Protein AF-A0AA40RPL0-F1 (afdb_monomer)

Radius of gyration: 31.91 Å; Cα contacts (8 Å, |Δi|>4): 63; chains: 1; bounding box: 75×52×70 Å

Nearest PDB structures (foldseek):
  5lcy-assembly1_C  TM=5.960E-01  e=1.798E+00  Salmonella enterica subsp. enterica serovar Typhimurium

Secondary structure (DSSP, 8-state):
-HHHHHHHHHHHHHHHHHHHHHHHHHSPPP----HHHHHHHHHHHHHHHHHHHHHHHHHTT--HHHHHHHHHHHHHHHHHHHHHHHHTTPPPP----PPPTT--HHHHHHHHHHHHHHHHHHHHTT-TT--HHHHHHHHHHHHHHHHHHHHHHH-

pLDDT: mean 86.12, std 12.44, range [47.09, 98.38]

Sequence (155 aa):
DQQAELARLRQQLHEAEQALAAAQSAAPAPAAKPADDEALKKAKIELAMKRAELKKAEKAGAQEAELSRLRDALQAAEQALHAAEDASHKPAPELVRTSKPGIDERQRELKTEVAFARADLRKLERDEQTEPTTLEAARLRLSEAERQLADYQQS

Mean predicted aligned error: 16.75 Å

Solvent-accessible surface area (backbone atoms only — not comparable to full-atom values): 8713 Å² total; per-residue (Å²): 112,70,71,60,52,53,52,51,52,51,52,52,51,53,52,51,51,50,52,48,52,50,51,61,70,69,45,77,76,74,72,81,67,60,69,38,61,54,49,33,51,49,26,53,50,50,34,53,48,33,52,49,51,40,54,49,37,60,75,68,65,56,54,69,72,56,52,51,54,34,51,53,52,31,54,52,27,52,53,48,31,52,56,26,46,67,66,43,73,61,76,77,81,81,84,71,88,73,80,63,87,95,58,55,71,68,60,48,52,33,55,48,47,31,52,49,32,49,49,52,36,59,52,44,74,69,39,92,82,53,54,69,67,60,53,50,51,32,52,50,51,28,54,52,32,48,47,56,40,50,56,61,74,73,106

Structure (mmCIF, N/CA/C/O backbone):
data_AF-A0AA40RPL0-F1
#
_entry.id   AF-A0AA40RPL0-F1
#
loop_
_atom_site.group_PDB
_atom_site.id
_atom_site.type_symbol
_atom_site.label_atom_id
_atom_site.label_alt_id
_atom_site.label_comp_id
_atom_site.label_asym_id
_atom_site.label_entity_id
_atom_site.label_seq_id
_atom_site.pdbx_PDB_ins_code
_atom_site.Cartn_x
_atom_site.Cartn_y
_atom_site.Cartn_z
_atom_site.occupancy
_atom_site.B_iso_or_equiv
_atom_site.auth_seq_id
_atom_site.auth_comp_id
_atom_site.auth_asym_id
_atom_site.auth_atom_id
_atom_site.pdbx_PDB_model_num
ATOM 1 N N . ASP A 1 1 ? 43.813 37.815 -33.412 1.00 62.28 1 ASP A N 1
ATOM 2 C CA . ASP A 1 1 ? 43.753 36.743 -32.390 1.00 62.28 1 ASP A CA 1
ATOM 3 C C . ASP A 1 1 ? 42.505 35.852 -32.382 1.00 62.28 1 ASP A C 1
ATOM 5 O O . ASP A 1 1 ? 42.629 34.708 -31.975 1.00 62.28 1 ASP A O 1
ATOM 9 N N . GLN A 1 2 ? 41.335 36.262 -32.897 1.00 68.81 2 GLN A N 1
ATOM 10 C CA . GLN A 1 2 ? 40.130 35.397 -32.895 1.00 68.81 2 GLN A CA 1
ATOM 11 C C . GLN A 1 2 ? 40.273 34.072 -33.675 1.00 68.81 2 GLN A C 1
ATOM 13 O O . GLN A 1 2 ? 39.744 33.045 -33.262 1.00 68.81 2 GLN A O 1
ATOM 18 N N . GLN A 1 3 ? 40.998 34.061 -34.801 1.00 75.94 3 GLN A N 1
ATOM 19 C CA . GLN A 1 3 ? 41.187 32.833 -35.589 1.00 75.94 3 GLN A CA 1
ATOM 20 C C . GLN A 1 3 ? 42.055 31.790 -34.868 1.00 75.94 3 GLN A C 1
ATOM 22 O O . GLN A 1 3 ? 41.797 30.594 -34.994 1.00 75.94 3 GLN A O 1
ATOM 27 N N . ALA A 1 4 ? 43.042 32.233 -34.083 1.00 82.50 4 ALA A N 1
ATOM 28 C CA . ALA A 1 4 ? 43.887 31.346 -33.287 1.00 82.50 4 ALA A CA 1
ATOM 29 C C . ALA A 1 4 ? 43.105 30.740 -32.110 1.00 82.50 4 ALA A C 1
ATOM 31 O O . ALA A 1 4 ? 43.246 29.556 -31.806 1.00 82.50 4 ALA A O 1
ATOM 32 N N . GLU A 1 5 ? 42.223 31.529 -31.497 1.00 78.31 5 GLU A N 1
ATOM 33 C CA . GLU A 1 5 ? 41.349 31.075 -30.415 1.00 78.31 5 GLU A CA 1
ATOM 34 C C . GLU A 1 5 ? 40.326 30.035 -30.903 1.00 78.31 5 GLU A C 1
ATOM 36 O O . GLU A 1 5 ? 40.164 28.984 -30.282 1.00 78.31 5 GLU A O 1
ATOM 41 N N . LEU A 1 6 ? 39.725 30.253 -32.080 1.00 84.62 6 LEU A N 1
ATOM 42 C CA . LEU A 1 6 ? 38.832 29.279 -32.721 1.00 84.62 6 LEU A CA 1
ATOM 43 C C . LEU A 1 6 ? 39.544 27.973 -33.093 1.00 84.62 6 LEU A C 1
ATOM 45 O O . LEU A 1 6 ? 38.966 26.896 -32.942 1.00 84.62 6 LEU A O 1
ATOM 49 N N . ALA A 1 7 ? 40.787 28.050 -33.574 1.00 86.62 7 ALA A N 1
ATOM 50 C CA . ALA A 1 7 ? 41.583 26.862 -33.878 1.00 86.62 7 ALA A CA 1
ATOM 51 C C . ALA A 1 7 ? 41.874 26.049 -32.607 1.00 86.62 7 ALA A C 1
ATOM 53 O O . ALA A 1 7 ? 41.693 24.831 -32.595 1.00 86.62 7 ALA A O 1
ATOM 54 N N . ARG A 1 8 ? 42.230 26.730 -31.511 1.00 89.31 8 ARG A N 1
ATOM 55 C CA . ARG A 1 8 ? 42.467 26.100 -30.207 1.00 89.31 8 ARG A CA 1
ATOM 56 C C . ARG A 1 8 ? 41.211 25.430 -29.649 1.00 89.31 8 ARG A C 1
ATOM 58 O O . ARG A 1 8 ? 41.295 24.314 -29.144 1.00 89.31 8 ARG A O 1
ATOM 65 N N . LEU A 1 9 ? 40.051 26.076 -29.761 1.00 84.75 9 LEU A N 1
ATOM 66 C CA . LEU A 1 9 ? 38.792 25.529 -29.250 1.00 84.75 9 LEU A CA 1
ATOM 67 C C . LEU A 1 9 ? 38.355 24.279 -30.030 1.00 84.75 9 LEU A C 1
ATOM 69 O O . LEU A 1 9 ? 37.899 23.307 -29.437 1.00 84.75 9 LEU A O 1
ATOM 73 N N . ARG A 1 10 ? 38.559 24.271 -31.355 1.00 86.81 10 ARG A N 1
ATOM 74 C CA . ARG A 1 10 ? 38.297 23.098 -32.206 1.00 86.81 10 ARG A CA 1
ATOM 75 C C . ARG A 1 10 ? 39.210 21.922 -31.872 1.00 86.81 10 ARG A C 1
ATOM 77 O O . ARG A 1 10 ? 38.730 20.795 -31.817 1.00 86.81 10 ARG A O 1
ATOM 84 N N . GLN A 1 11 ? 40.490 22.187 -31.615 1.00 89.75 11 GLN A N 1
ATOM 85 C CA . GLN A 1 11 ? 41.447 21.170 -31.174 1.00 89.75 11 GLN A CA 1
ATOM 86 C C . GLN A 1 11 ? 40.989 20.520 -29.858 1.00 89.75 11 GLN A C 1
ATOM 88 O O . GLN A 1 11 ? 40.923 19.299 -29.765 1.00 89.75 11 GLN A O 1
ATOM 93 N N . GLN A 1 12 ? 40.597 21.334 -28.872 1.00 83.06 12 GLN A N 1
ATOM 94 C CA . GLN A 1 12 ? 40.126 20.845 -27.570 1.00 83.06 12 GLN A CA 1
ATOM 95 C C . GLN A 1 12 ? 38.832 20.037 -27.674 1.00 83.06 12 GLN A C 1
ATOM 97 O O . GLN A 1 12 ? 38.681 19.028 -26.990 1.00 83.06 12 GLN A O 1
ATOM 102 N N . LEU A 1 13 ? 37.907 20.461 -28.538 1.00 85.50 13 LEU A N 1
ATOM 103 C CA . LEU A 1 13 ? 36.667 19.731 -28.793 1.00 85.50 13 LEU A CA 1
ATOM 104 C C . LEU A 1 13 ? 36.980 18.352 -29.393 1.00 85.50 13 LEU A C 1
ATOM 106 O O . LEU A 1 13 ? 36.485 17.340 -28.908 1.00 85.50 13 LEU A O 1
ATOM 110 N N . HIS A 1 14 ? 37.887 18.304 -30.369 1.00 83.25 14 HIS A N 1
ATOM 111 C CA . HIS A 1 14 ? 38.294 17.060 -31.013 1.00 83.25 14 HIS A CA 1
ATOM 112 C C . HIS A 1 14 ? 39.009 16.088 -30.057 1.00 83.25 14 HIS A C 1
ATOM 114 O O . HIS A 1 14 ? 38.773 14.881 -30.100 1.00 83.25 14 HIS A O 1
ATOM 120 N N . GLU A 1 15 ? 39.860 16.599 -29.167 1.00 84.31 15 GLU A N 1
ATOM 121 C CA . GLU A 1 15 ? 40.511 15.795 -28.124 1.00 84.31 15 GLU A CA 1
ATOM 122 C C . GLU A 1 15 ? 39.499 15.274 -27.094 1.00 84.31 15 GLU A C 1
ATOM 124 O O . GLU A 1 15 ? 39.566 14.109 -26.698 1.00 84.31 15 GLU A O 1
ATOM 129 N N . ALA A 1 16 ? 38.522 16.098 -26.703 1.00 74.31 16 ALA A N 1
ATOM 130 C CA . ALA A 1 16 ? 37.451 15.693 -25.798 1.00 74.31 16 ALA A CA 1
ATOM 131 C C . ALA A 1 16 ? 36.537 14.623 -26.421 1.00 74.31 16 ALA A C 1
ATOM 133 O O . ALA A 1 16 ? 36.170 13.665 -25.741 1.00 74.31 16 ALA A O 1
ATOM 134 N N . GLU A 1 17 ? 36.210 14.738 -27.710 1.00 78.38 17 GLU A N 1
ATOM 135 C CA . GLU A 1 17 ? 35.442 13.730 -28.453 1.00 78.38 17 GLU A CA 1
ATOM 136 C C . GLU A 1 17 ? 36.190 12.397 -28.546 1.00 78.38 17 GLU A C 1
ATOM 138 O O . GLU A 1 17 ? 35.600 11.341 -28.312 1.00 78.38 17 GLU A O 1
ATOM 143 N N . GLN A 1 18 ? 37.496 12.427 -28.820 1.00 78.94 18 GLN A N 1
ATOM 144 C CA . GLN A 1 18 ? 38.318 11.216 -28.849 1.00 78.94 18 GLN A CA 1
ATOM 145 C C . GLN A 1 18 ? 38.445 10.569 -27.469 1.00 78.94 18 GLN A C 1
ATOM 147 O O . GLN A 1 18 ? 38.319 9.349 -27.349 1.00 78.94 18 GLN A O 1
ATOM 152 N N . ALA A 1 19 ? 38.641 11.367 -26.417 1.00 77.19 19 ALA A N 1
ATOM 153 C CA . ALA A 1 19 ? 38.677 10.872 -25.045 1.00 77.19 19 ALA A CA 1
ATOM 154 C C . ALA A 1 19 ? 37.333 10.249 -24.634 1.00 77.19 19 ALA A C 1
ATOM 156 O O . ALA A 1 19 ? 37.312 9.198 -23.991 1.00 77.19 19 ALA A O 1
ATOM 157 N N . LEU A 1 20 ? 36.212 10.849 -25.051 1.00 70.19 20 LEU A N 1
ATOM 158 C CA . LEU A 1 20 ? 34.874 10.312 -24.817 1.00 70.19 20 LEU A CA 1
ATOM 159 C C . LEU A 1 20 ? 34.665 8.984 -25.557 1.00 70.19 20 LEU A C 1
ATOM 161 O O . LEU A 1 20 ? 34.190 8.026 -24.952 1.00 70.19 20 LEU A O 1
ATOM 165 N N . ALA A 1 21 ? 35.066 8.897 -26.827 1.00 72.38 21 ALA A N 1
ATOM 166 C CA . ALA A 1 21 ? 34.971 7.670 -27.617 1.00 72.38 21 ALA A CA 1
ATOM 167 C C . ALA A 1 21 ? 35.842 6.539 -27.040 1.00 72.38 21 ALA A C 1
ATOM 169 O O . ALA A 1 21 ? 35.404 5.388 -26.958 1.00 72.38 21 ALA A O 1
ATOM 170 N N . ALA A 1 22 ? 37.054 6.860 -26.579 1.00 75.12 22 ALA A N 1
ATOM 171 C CA . ALA A 1 22 ? 37.939 5.909 -25.913 1.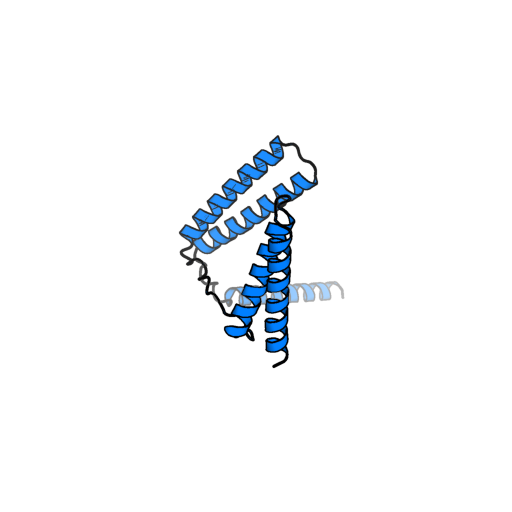00 75.12 22 ALA A CA 1
ATOM 172 C C . ALA A 1 22 ? 37.360 5.436 -24.569 1.00 75.12 22 ALA A C 1
ATOM 174 O O . ALA A 1 22 ? 37.358 4.238 -24.293 1.00 75.12 22 ALA A O 1
ATOM 175 N N . ALA A 1 23 ? 36.800 6.345 -23.763 1.00 69.56 23 ALA A N 1
ATOM 176 C CA . ALA A 1 23 ? 36.142 6.007 -22.501 1.00 69.56 23 ALA A CA 1
ATOM 177 C C . ALA A 1 23 ? 34.879 5.153 -22.708 1.00 69.56 23 ALA A C 1
ATOM 179 O O . ALA A 1 23 ? 34.637 4.222 -21.944 1.00 69.56 23 ALA A O 1
ATOM 180 N N . GLN A 1 24 ? 34.100 5.422 -23.759 1.00 66.81 24 GLN A N 1
ATOM 181 C CA . GLN A 1 24 ? 32.938 4.612 -24.140 1.00 66.81 24 GLN A CA 1
ATOM 182 C C . GLN A 1 24 ? 33.336 3.219 -24.642 1.00 66.81 24 GLN A C 1
ATOM 184 O O . GLN A 1 24 ? 32.630 2.254 -24.370 1.00 66.81 24 GLN A O 1
ATOM 189 N N . SER A 1 25 ? 34.477 3.103 -25.325 1.00 67.00 25 SER A N 1
ATOM 190 C CA . SER A 1 25 ? 35.008 1.820 -25.811 1.00 67.00 25 SER A CA 1
ATOM 191 C C . SER A 1 25 ? 35.673 0.994 -24.703 1.00 67.00 25 SER A C 1
ATOM 193 O O . SER A 1 25 ? 35.694 -0.231 -24.773 1.00 67.00 25 SER A O 1
ATOM 195 N N . ALA A 1 26 ? 36.215 1.661 -23.678 1.00 65.25 26 ALA A N 1
ATOM 196 C CA . ALA A 1 26 ? 36.808 1.044 -22.491 1.00 65.25 26 ALA A CA 1
ATOM 197 C C . ALA A 1 26 ? 35.782 0.760 -21.379 1.00 65.25 26 ALA A C 1
ATOM 199 O O . ALA A 1 26 ? 36.116 0.110 -20.385 1.00 65.25 26 ALA A O 1
ATOM 200 N N . ALA A 1 27 ? 34.541 1.233 -21.525 1.00 47.09 27 ALA A N 1
ATOM 201 C CA . ALA A 1 27 ? 33.462 0.861 -20.630 1.00 47.09 27 ALA A CA 1
ATOM 202 C C . ALA A 1 27 ? 33.183 -0.643 -20.804 1.00 47.09 27 ALA A C 1
ATOM 204 O O . ALA A 1 27 ? 32.972 -1.091 -21.934 1.00 47.09 27 ALA A O 1
ATOM 205 N N . PRO A 1 28 ? 33.180 -1.444 -19.721 1.00 51.31 28 PRO A N 1
ATOM 206 C CA . PRO A 1 28 ? 32.785 -2.840 -19.822 1.00 51.31 28 PRO A CA 1
ATOM 207 C C . PRO A 1 28 ? 31.391 -2.887 -20.444 1.00 51.31 28 PRO A C 1
ATOM 209 O O . PRO A 1 28 ? 30.492 -2.169 -19.997 1.00 51.31 28 PRO A O 1
ATOM 212 N N . ALA A 1 29 ? 31.232 -3.693 -21.499 1.00 51.44 29 ALA A N 1
ATOM 213 C CA . ALA A 1 29 ? 29.946 -3.871 -22.154 1.00 51.44 29 ALA A CA 1
ATOM 214 C C . ALA A 1 29 ? 28.896 -4.146 -21.066 1.00 51.44 29 ALA A C 1
ATOM 216 O O . ALA A 1 29 ? 29.115 -5.051 -20.249 1.00 51.44 29 ALA A O 1
ATOM 217 N N . PRO A 1 30 ? 27.805 -3.360 -20.983 1.00 50.47 30 PRO A N 1
ATOM 218 C CA . PRO A 1 30 ? 26.771 -3.637 -20.006 1.00 50.47 30 PRO A CA 1
ATOM 219 C C . PRO A 1 30 ? 26.325 -5.072 -20.252 1.00 50.47 30 PRO A C 1
ATOM 221 O O . PRO A 1 30 ? 25.937 -5.410 -21.371 1.00 50.47 30 PRO A O 1
ATOM 224 N N . ALA A 1 31 ? 26.448 -5.918 -19.225 1.00 50.88 31 ALA A N 1
ATOM 225 C CA . ALA A 1 31 ? 25.941 -7.279 -19.272 1.00 50.88 31 ALA A CA 1
ATOM 226 C C . ALA A 1 31 ? 24.531 -7.215 -19.861 1.00 50.88 31 ALA A C 1
ATOM 228 O O . ALA A 1 31 ? 23.713 -6.423 -19.379 1.00 50.88 31 ALA A O 1
ATOM 229 N N . ALA A 1 32 ? 24.297 -7.958 -20.948 1.00 47.53 32 ALA A N 1
ATOM 230 C CA . ALA A 1 32 ? 23.011 -7.979 -21.623 1.00 47.53 32 ALA A CA 1
ATOM 231 C C . ALA A 1 32 ? 21.939 -8.210 -20.557 1.00 47.53 32 ALA A C 1
ATOM 233 O O . ALA A 1 32 ? 21.899 -9.265 -19.921 1.00 47.53 32 ALA A O 1
ATOM 234 N N . LYS A 1 33 ? 21.131 -7.178 -20.284 1.00 50.00 33 LYS A N 1
ATOM 235 C CA . LYS A 1 33 ? 19.986 -7.331 -19.393 1.00 50.00 33 LYS A CA 1
ATOM 236 C C . LYS A 1 33 ? 19.133 -8.433 -20.023 1.00 50.00 33 LYS A C 1
ATOM 238 O O . LYS A 1 33 ? 18.946 -8.381 -21.241 1.00 50.00 33 LYS A O 1
ATOM 243 N N . PRO A 1 34 ? 18.652 -9.424 -19.255 1.00 55.62 34 PRO A N 1
ATOM 244 C CA . PRO A 1 34 ? 17.709 -10.384 -19.808 1.00 55.62 34 PRO A CA 1
ATOM 245 C C . PRO A 1 34 ? 16.573 -9.585 -20.454 1.00 55.62 34 PRO A C 1
ATOM 247 O O . PRO A 1 34 ? 16.082 -8.626 -19.858 1.00 55.62 34 PRO A O 1
ATOM 250 N N . ALA A 1 35 ? 16.225 -9.894 -21.703 1.00 59.06 35 ALA A N 1
ATOM 251 C CA . ALA A 1 35 ? 15.241 -9.123 -22.469 1.00 59.06 35 ALA A CA 1
ATOM 252 C C . ALA A 1 35 ? 13.899 -8.990 -21.714 1.00 59.06 35 ALA A C 1
ATOM 254 O O . ALA A 1 35 ? 13.204 -7.976 -21.826 1.00 59.06 35 ALA A O 1
ATOM 255 N N . ASP A 1 36 ? 13.599 -9.966 -20.857 1.00 63.16 36 ASP A N 1
ATOM 256 C CA . ASP A 1 36 ? 12.417 -10.021 -19.995 1.00 63.16 36 ASP A CA 1
ATOM 257 C C . ASP A 1 36 ? 12.395 -8.903 -18.934 1.00 63.16 36 ASP A C 1
ATOM 259 O O . ASP A 1 36 ? 11.338 -8.370 -18.592 1.00 63.16 36 ASP A O 1
ATOM 263 N N . ASP A 1 37 ? 13.566 -8.439 -18.483 1.00 72.88 37 ASP A N 1
ATOM 264 C CA . ASP A 1 37 ? 13.685 -7.314 -17.551 1.00 72.88 37 ASP A CA 1
ATOM 265 C C . ASP A 1 37 ? 13.295 -5.979 -18.188 1.00 72.88 37 ASP A C 1
ATOM 267 O O . ASP A 1 37 ? 12.841 -5.063 -17.493 1.00 72.88 37 ASP A O 1
ATOM 271 N N . GLU A 1 38 ? 13.505 -5.832 -19.494 1.00 82.25 38 GLU A N 1
ATOM 272 C CA . GLU A 1 38 ? 13.107 -4.633 -20.228 1.00 82.25 38 GLU A CA 1
ATOM 273 C C . GLU A 1 38 ? 11.613 -4.637 -20.539 1.00 82.25 38 GLU A C 1
ATOM 275 O O . GLU A 1 38 ? 10.973 -3.594 -20.391 1.00 82.25 38 GLU A O 1
ATOM 280 N N . ALA A 1 39 ? 11.046 -5.793 -20.894 1.00 85.50 39 ALA A N 1
ATOM 281 C CA . ALA A 1 39 ? 9.604 -5.960 -21.064 1.00 85.50 39 ALA A CA 1
ATOM 282 C C . ALA A 1 39 ? 8.851 -5.630 -19.765 1.00 85.50 39 ALA A C 1
ATOM 284 O O . ALA A 1 39 ? 7.927 -4.814 -19.776 1.00 85.50 39 ALA A O 1
ATOM 285 N N . LEU A 1 40 ? 9.326 -6.147 -18.627 1.00 87.00 40 LEU A N 1
ATOM 286 C CA . LEU A 1 40 ? 8.764 -5.842 -17.312 1.00 87.00 40 LEU A CA 1
ATOM 287 C C . LEU A 1 40 ? 8.844 -4.346 -16.969 1.00 87.00 40 LEU A C 1
ATOM 289 O O . LEU A 1 40 ? 7.889 -3.761 -16.457 1.00 87.00 40 LEU A O 1
ATOM 293 N N . LYS A 1 41 ? 9.978 -3.694 -17.250 1.00 89.00 41 LYS A N 1
ATOM 294 C CA . LYS A 1 41 ? 10.133 -2.248 -17.011 1.00 89.00 41 LYS A CA 1
ATOM 295 C C . LYS A 1 41 ? 9.197 -1.421 -17.886 1.00 89.00 41 LYS A C 1
ATOM 297 O O . LYS A 1 41 ? 8.590 -0.482 -17.376 1.00 89.00 41 LYS A O 1
ATOM 302 N N . LYS A 1 42 ? 9.055 -1.771 -19.166 1.00 89.06 42 LYS A N 1
ATOM 303 C CA . LYS A 1 42 ? 8.127 -1.104 -20.090 1.00 89.06 42 LYS A CA 1
ATOM 304 C C . LYS A 1 42 ? 6.683 -1.248 -19.619 1.00 89.06 42 LYS A C 1
ATOM 306 O O . LYS A 1 42 ? 6.016 -0.232 -19.465 1.00 89.06 42 LYS A O 1
ATOM 311 N N . ALA A 1 43 ? 6.253 -2.460 -19.266 1.00 90.12 43 ALA A N 1
ATOM 312 C CA . ALA A 1 43 ? 4.899 -2.702 -18.771 1.00 90.12 43 ALA A CA 1
ATOM 313 C C . ALA A 1 43 ? 4.589 -1.904 -17.487 1.00 90.12 43 ALA A C 1
ATOM 315 O O . ALA A 1 43 ? 3.519 -1.311 -17.360 1.00 90.12 43 ALA A O 1
ATOM 316 N N . LYS A 1 44 ? 5.551 -1.790 -16.555 1.00 90.62 44 LYS A N 1
ATOM 317 C CA . LYS A 1 44 ? 5.405 -0.946 -15.350 1.00 90.62 44 LYS A CA 1
ATOM 318 C C . LYS A 1 44 ? 5.260 0.540 -15.680 1.00 90.62 44 LYS A C 1
ATOM 320 O O . LYS A 1 44 ? 4.455 1.229 -15.051 1.00 90.62 44 LYS A O 1
ATOM 325 N N . ILE A 1 45 ? 6.036 1.040 -16.643 1.00 93.44 45 ILE A N 1
ATOM 326 C CA . ILE A 1 45 ? 5.955 2.434 -17.100 1.00 93.44 45 ILE A CA 1
ATOM 327 C C . ILE A 1 45 ? 4.603 2.693 -17.772 1.00 93.44 45 ILE A C 1
ATOM 329 O O . ILE A 1 45 ? 3.940 3.673 -17.437 1.00 93.44 45 ILE A O 1
ATOM 333 N N . GLU A 1 46 ? 4.169 1.809 -18.669 1.00 91.75 46 GLU A N 1
ATOM 334 C CA . GLU A 1 46 ? 2.882 1.924 -19.359 1.00 91.75 46 GLU A CA 1
ATOM 335 C C . GLU A 1 46 ? 1.713 1.922 -18.374 1.00 91.75 46 GLU A C 1
ATOM 337 O O . GLU A 1 46 ? 0.851 2.800 -18.448 1.00 91.75 46 GLU A O 1
ATOM 342 N N . LEU A 1 47 ? 1.728 1.030 -17.380 1.00 93.38 47 LEU A N 1
ATOM 343 C CA . LEU A 1 47 ? 0.721 1.013 -16.323 1.00 93.38 47 LEU A CA 1
ATOM 344 C C . LEU A 1 47 ? 0.671 2.343 -15.553 1.00 93.38 47 LEU A C 1
ATOM 346 O O . LEU A 1 47 ? -0.407 2.899 -15.324 1.00 93.38 47 LEU A O 1
ATOM 350 N N . ALA A 1 48 ? 1.829 2.886 -15.167 1.00 95.31 48 ALA A N 1
ATOM 351 C CA . ALA A 1 48 ? 1.901 4.172 -14.474 1.00 95.31 48 ALA A CA 1
ATOM 352 C C . ALA A 1 48 ? 1.368 5.328 -15.340 1.00 95.31 48 ALA A C 1
ATOM 354 O O . ALA A 1 48 ? 0.657 6.199 -14.831 1.00 95.31 48 ALA A O 1
ATOM 355 N N . MET A 1 49 ? 1.660 5.317 -16.644 1.00 94.44 49 MET A N 1
ATOM 356 C CA . MET A 1 49 ? 1.142 6.297 -17.601 1.00 94.44 49 MET A CA 1
ATOM 357 C C . MET A 1 49 ? -0.377 6.206 -17.742 1.00 94.44 49 MET A C 1
ATOM 359 O O . MET A 1 49 ? -1.046 7.228 -17.609 1.00 94.44 49 MET A O 1
ATOM 363 N N . LYS A 1 50 ? -0.948 5.005 -17.897 1.00 93.19 50 LYS A N 1
ATOM 364 C CA . LYS A 1 50 ? -2.408 4.828 -17.992 1.00 93.19 50 LYS A CA 1
ATOM 365 C C . LYS A 1 50 ? -3.144 5.246 -16.725 1.00 93.19 50 LYS A C 1
ATOM 367 O O . LYS A 1 50 ? -4.175 5.912 -16.813 1.00 93.19 50 LYS A O 1
ATOM 372 N N . ARG A 1 51 ? -2.576 4.980 -15.544 1.00 94.94 51 ARG A N 1
ATOM 373 C CA . ARG A 1 51 ? -3.115 5.496 -14.271 1.00 94.94 51 ARG A CA 1
ATOM 374 C C . ARG A 1 51 ? -3.085 7.022 -14.203 1.00 94.94 51 ARG A C 1
ATOM 376 O O . ARG A 1 51 ? -4.042 7.634 -13.731 1.00 94.94 51 ARG A O 1
ATOM 383 N N . ALA A 1 52 ? -1.999 7.645 -14.660 1.00 96.19 52 ALA A N 1
ATOM 384 C CA . ALA A 1 52 ? -1.877 9.100 -14.685 1.00 96.19 52 ALA A CA 1
ATOM 385 C C . ALA A 1 52 ? -2.843 9.752 -15.690 1.00 96.19 52 ALA A C 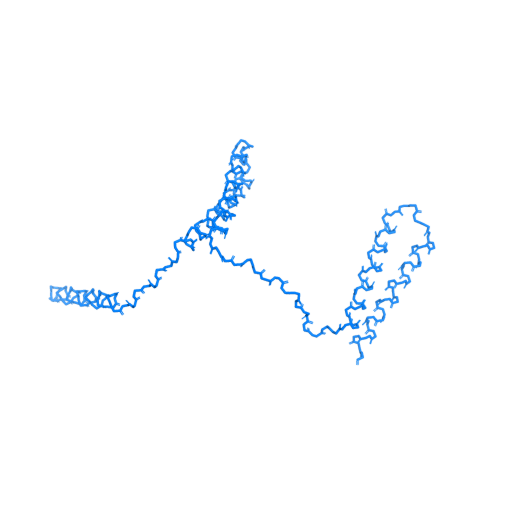1
ATOM 387 O O . ALA A 1 52 ? -3.467 10.760 -15.355 1.00 96.19 52 ALA A O 1
ATOM 388 N N . GLU A 1 53 ? -2.994 9.173 -16.884 1.00 92.31 53 GLU A N 1
ATOM 389 C CA . GLU A 1 53 ? -3.954 9.608 -17.906 1.00 92.31 53 GLU A CA 1
ATOM 390 C C . GLU A 1 53 ? -5.391 9.543 -17.378 1.00 92.31 53 GLU A C 1
ATOM 392 O O . GLU A 1 53 ? -6.094 10.552 -17.430 1.00 92.31 53 GLU A O 1
ATOM 397 N N . LEU A 1 54 ? -5.792 8.412 -16.780 1.00 92.75 54 LEU A N 1
ATOM 398 C CA . LEU A 1 54 ? -7.120 8.252 -16.183 1.00 92.75 54 LEU A CA 1
ATOM 399 C C . LEU A 1 54 ? -7.367 9.291 -15.082 1.00 92.75 54 LEU A C 1
ATOM 401 O O . LEU A 1 54 ? -8.340 10.036 -15.151 1.00 92.75 54 LEU A O 1
ATOM 405 N N . LYS A 1 55 ? -6.440 9.437 -14.127 1.00 95.25 55 LYS A N 1
ATOM 406 C CA . LYS A 1 55 ? -6.565 10.419 -13.035 1.00 95.25 55 LYS A CA 1
ATOM 407 C C . LYS A 1 55 ? -6.655 11.861 -13.546 1.00 95.25 55 LYS A C 1
ATOM 409 O O . LYS A 1 55 ? -7.349 12.696 -12.962 1.00 95.25 55 LYS A O 1
ATOM 414 N N . LYS A 1 56 ? -5.923 12.185 -14.617 1.00 95.31 56 LYS A N 1
ATOM 415 C CA . LYS A 1 56 ? -5.975 13.506 -15.254 1.00 95.31 56 LYS A CA 1
ATOM 416 C C . LYS A 1 56 ? -7.333 13.737 -15.918 1.00 95.31 56 LYS A C 1
ATOM 418 O O . LYS A 1 56 ? -7.892 14.815 -15.733 1.00 95.31 56 LYS A O 1
ATOM 423 N N . ALA A 1 57 ? -7.851 12.750 -16.646 1.00 92.38 57 ALA A N 1
ATOM 424 C CA . ALA A 1 57 ? -9.155 12.815 -17.300 1.00 92.38 57 ALA A CA 1
ATOM 425 C C . ALA A 1 57 ? -10.301 12.931 -16.279 1.00 92.38 57 ALA A C 1
ATOM 427 O O . ALA A 1 57 ? -11.176 13.780 -16.435 1.00 92.38 57 ALA A O 1
ATOM 428 N N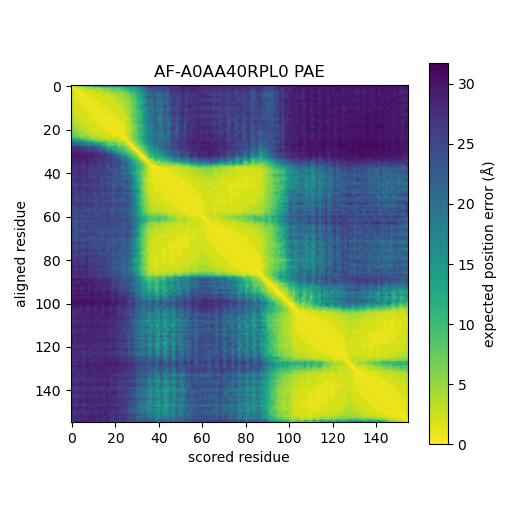 . GLU A 1 58 ? -10.244 12.175 -15.180 1.00 94.25 58 GLU A N 1
ATOM 429 C CA . GLU A 1 58 ? -11.201 12.271 -14.068 1.00 94.25 58 GLU A CA 1
ATOM 430 C C . GLU A 1 58 ? -11.197 13.670 -13.446 1.00 94.25 58 GLU A C 1
ATOM 432 O O . GLU A 1 58 ? -12.247 14.289 -13.282 1.00 94.25 58 GLU A O 1
ATOM 437 N N . LYS A 1 59 ? -10.010 14.221 -13.158 1.00 95.00 59 LYS A N 1
ATOM 438 C CA . LYS A 1 59 ? -9.884 15.580 -12.611 1.00 95.00 59 LYS A CA 1
ATOM 439 C C . LYS A 1 59 ? -10.363 16.657 -13.589 1.00 95.00 59 LYS A C 1
ATOM 441 O O . LYS A 1 59 ? -10.825 17.708 -13.152 1.00 95.00 59 LYS A O 1
ATOM 446 N N . ALA A 1 60 ? -10.225 16.416 -14.889 1.00 93.75 60 ALA A N 1
ATOM 447 C CA . ALA A 1 60 ? -10.693 17.319 -15.934 1.00 93.75 60 ALA A CA 1
ATOM 448 C C . ALA A 1 60 ? -12.206 17.212 -16.196 1.00 93.75 60 ALA A C 1
ATOM 450 O O . ALA A 1 60 ? -12.727 18.011 -16.970 1.00 93.75 60 ALA A O 1
ATOM 451 N N . GLY A 1 61 ? -12.908 16.255 -15.574 1.00 92.88 61 GLY A N 1
ATOM 452 C CA . GLY A 1 61 ? -14.321 16.001 -15.857 1.00 92.88 61 GLY A CA 1
ATOM 453 C C . GLY A 1 61 ? -14.550 15.509 -17.287 1.00 92.88 61 GLY A C 1
ATOM 454 O O . GLY A 1 61 ? -15.518 15.918 -17.927 1.00 92.88 61 GLY A O 1
ATOM 455 N N . ALA A 1 62 ? -13.632 14.687 -17.809 1.00 91.50 62 ALA A N 1
ATOM 456 C CA . ALA A 1 62 ? -13.743 14.100 -19.139 1.00 91.50 62 ALA A CA 1
ATOM 457 C C . ALA A 1 62 ? -15.036 13.282 -19.299 1.00 91.50 62 ALA A C 1
ATOM 459 O O . ALA A 1 62 ? -15.644 12.828 -18.328 1.00 91.50 62 ALA A O 1
ATOM 460 N N . GLN A 1 63 ? -15.460 13.090 -20.548 1.00 93.62 63 GLN A N 1
ATOM 461 C CA . GLN A 1 63 ? -16.699 12.376 -20.855 1.00 93.62 63 GLN A CA 1
ATOM 462 C C . GLN A 1 63 ? -16.599 10.899 -20.453 1.00 93.62 63 GLN A C 1
ATOM 464 O O . GLN A 1 63 ? -15.541 10.285 -20.587 1.00 93.62 63 GLN A O 1
ATOM 469 N N . GLU A 1 64 ? -17.719 10.291 -20.052 1.00 93.69 64 GLU A N 1
ATOM 470 C CA . GLU A 1 64 ? -17.743 8.887 -19.609 1.00 93.69 64 GLU A CA 1
ATOM 471 C C . GLU A 1 64 ? -17.200 7.919 -20.673 1.00 93.69 64 GLU A C 1
ATOM 473 O O . GLU A 1 64 ? -16.513 6.957 -20.348 1.00 93.69 64 GLU A O 1
ATOM 478 N N . ALA A 1 65 ? -17.421 8.203 -21.960 1.00 91.19 65 ALA A N 1
ATOM 479 C CA . ALA A 1 65 ? -16.865 7.402 -23.050 1.00 91.19 65 ALA A CA 1
ATOM 480 C C . ALA A 1 65 ? -15.322 7.435 -23.095 1.00 91.19 65 ALA A C 1
ATOM 482 O O . ALA A 1 65 ? -14.690 6.438 -23.442 1.00 91.19 65 ALA A O 1
ATOM 483 N N . GLU A 1 66 ? -14.707 8.567 -22.744 1.00 86.50 66 GLU A N 1
ATOM 484 C CA . GLU A 1 66 ? -13.252 8.711 -22.655 1.00 86.50 66 GLU A CA 1
ATOM 485 C C . GLU A 1 66 ? -12.712 8.022 -21.397 1.00 86.50 66 GLU A C 1
ATOM 487 O O . GLU A 1 66 ? -11.739 7.272 -21.478 1.00 86.50 66 GLU A O 1
ATOM 492 N N . LEU A 1 67 ? -13.392 8.187 -20.257 1.00 90.62 67 LEU A N 1
ATOM 493 C CA . LEU A 1 67 ? -13.049 7.498 -19.011 1.00 90.62 67 LEU A CA 1
ATOM 494 C C . LEU A 1 67 ? -13.142 5.975 -19.156 1.00 90.62 67 LEU A C 1
ATOM 496 O O . LEU A 1 67 ? -12.235 5.273 -18.719 1.00 90.62 67 LEU A O 1
ATOM 500 N N . SER A 1 68 ? -14.184 5.463 -19.817 1.00 93.44 68 SER A N 1
ATOM 501 C CA . SER A 1 68 ? -14.335 4.034 -20.116 1.00 93.44 68 SER A CA 1
ATOM 502 C C . SER A 1 68 ? -13.156 3.513 -20.934 1.00 93.44 68 SER A C 1
ATOM 504 O O . SER A 1 68 ? -12.526 2.540 -20.538 1.00 93.44 68 SER A O 1
ATOM 506 N N . ARG A 1 69 ? -12.781 4.206 -22.018 1.00 91.62 69 ARG A N 1
ATOM 507 C CA . ARG A 1 69 ? -11.623 3.815 -22.842 1.00 91.62 69 ARG A CA 1
ATOM 508 C C . ARG A 1 69 ? -10.315 3.825 -22.053 1.00 91.62 69 ARG A C 1
ATOM 510 O O . ARG A 1 69 ? -9.474 2.954 -22.255 1.00 91.62 69 ARG A O 1
ATOM 517 N N . LEU A 1 70 ? -10.128 4.802 -21.165 1.00 89.38 70 LEU A N 1
ATOM 518 C CA . LEU A 1 70 ? -8.942 4.883 -20.308 1.00 89.38 70 LEU A CA 1
ATOM 519 C C . LEU A 1 70 ? -8.915 3.771 -19.252 1.00 89.38 70 LEU A C 1
ATOM 521 O O . LEU A 1 70 ? -7.839 3.255 -18.959 1.00 89.38 70 LEU A O 1
ATOM 525 N N . ARG A 1 71 ? -10.074 3.362 -18.721 1.00 96.00 71 ARG A N 1
ATOM 526 C CA . ARG A 1 71 ? -10.201 2.201 -17.824 1.00 96.00 71 ARG A CA 1
ATOM 527 C C . ARG A 1 71 ? -9.897 0.892 -18.551 1.00 96.00 71 ARG A C 1
ATOM 529 O O . ARG A 1 71 ? -9.125 0.093 -18.031 1.00 96.00 71 ARG A O 1
ATOM 536 N N . ASP A 1 72 ? -10.406 0.711 -19.767 1.00 93.06 72 ASP A N 1
ATOM 537 C CA . ASP A 1 72 ? -10.103 -0.467 -20.591 1.00 93.06 72 ASP A CA 1
ATOM 538 C C . ASP A 1 72 ? -8.602 -0.540 -20.921 1.00 93.06 72 ASP A C 1
ATOM 540 O O . ASP A 1 72 ? -7.968 -1.588 -20.788 1.00 93.06 72 ASP A O 1
ATOM 544 N N . ALA A 1 73 ? -7.999 0.599 -21.284 1.00 88.12 73 ALA A N 1
ATOM 545 C CA . ALA A 1 73 ? -6.563 0.698 -21.535 1.00 88.12 73 ALA A CA 1
ATOM 546 C C . ALA A 1 73 ? -5.725 0.440 -20.272 1.00 88.12 73 ALA A C 1
ATOM 548 O O . ALA A 1 73 ? -4.649 -0.153 -20.359 1.00 88.12 73 ALA A O 1
ATOM 549 N N . LEU A 1 74 ? -6.209 0.866 -19.101 1.00 93.12 74 LEU A N 1
ATOM 550 C CA . LEU A 1 74 ? -5.582 0.566 -17.819 1.00 93.12 74 LEU A CA 1
ATOM 551 C C . LEU A 1 74 ? -5.621 -0.938 -17.526 1.00 93.12 74 LEU A C 1
ATOM 553 O O . LEU A 1 74 ? -4.584 -1.511 -17.203 1.00 93.12 74 LEU A O 1
ATOM 557 N N . GLN A 1 75 ? -6.775 -1.582 -17.706 1.00 94.19 75 GLN A N 1
ATOM 558 C CA . GLN A 1 75 ? -6.932 -3.022 -17.502 1.00 94.19 75 GLN A CA 1
ATOM 559 C C . GLN A 1 75 ? -6.021 -3.831 -18.438 1.00 94.19 75 GLN A C 1
ATOM 561 O O . GLN A 1 75 ? -5.385 -4.794 -18.009 1.00 94.19 75 GLN A O 1
ATOM 566 N N . ALA A 1 76 ? -5.901 -3.426 -19.705 1.00 89.81 76 ALA A N 1
ATOM 567 C CA . ALA A 1 76 ? -4.982 -4.057 -20.650 1.00 89.81 76 ALA A CA 1
ATOM 568 C C . ALA A 1 76 ? -3.510 -3.910 -20.216 1.00 89.81 76 ALA A C 1
ATOM 570 O O . ALA A 1 76 ? -2.747 -4.872 -20.293 1.00 89.81 76 ALA A O 1
ATOM 571 N N . ALA A 1 77 ? -3.115 -2.736 -19.710 1.00 87.44 77 ALA A N 1
ATOM 572 C CA . ALA A 1 77 ? -1.769 -2.518 -19.176 1.00 87.44 77 ALA A CA 1
ATOM 573 C C . ALA A 1 77 ? -1.495 -3.351 -17.909 1.00 87.44 77 ALA A C 1
ATOM 575 O O . ALA A 1 77 ? -0.377 -3.827 -17.717 1.00 87.44 77 ALA A O 1
ATOM 576 N N . GLU A 1 78 ? -2.502 -3.572 -17.059 1.00 95.12 78 GLU A N 1
ATOM 577 C CA . GLU A 1 78 ? -2.394 -4.458 -15.891 1.00 95.12 78 GLU A CA 1
ATOM 578 C C . GLU A 1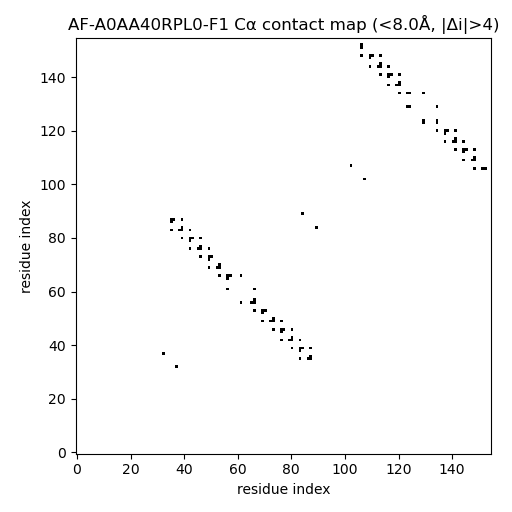 78 ? -2.193 -5.922 -16.302 1.00 95.12 78 GLU A C 1
ATOM 580 O O . GLU A 1 78 ? -1.316 -6.595 -15.761 1.00 95.12 78 GLU A O 1
ATOM 585 N N . GLN A 1 79 ? -2.933 -6.400 -17.306 1.00 90.81 79 GLN A N 1
ATOM 586 C CA . GLN A 1 79 ? -2.748 -7.746 -17.860 1.00 90.81 79 GLN A CA 1
ATOM 587 C C . GLN A 1 79 ? -1.366 -7.916 -18.506 1.00 90.81 79 GLN A C 1
ATOM 589 O O . GLN A 1 79 ? -0.706 -8.933 -18.293 1.00 90.81 79 GLN A O 1
ATOM 594 N N . ALA A 1 80 ? -0.898 -6.911 -19.253 1.00 88.31 80 ALA A N 1
ATOM 595 C CA . ALA A 1 80 ? 0.432 -6.920 -19.858 1.00 88.31 80 ALA A CA 1
ATOM 596 C C . ALA A 1 80 ? 1.550 -6.925 -18.804 1.00 88.31 80 ALA A C 1
ATOM 598 O O . ALA A 1 80 ? 2.559 -7.608 -18.984 1.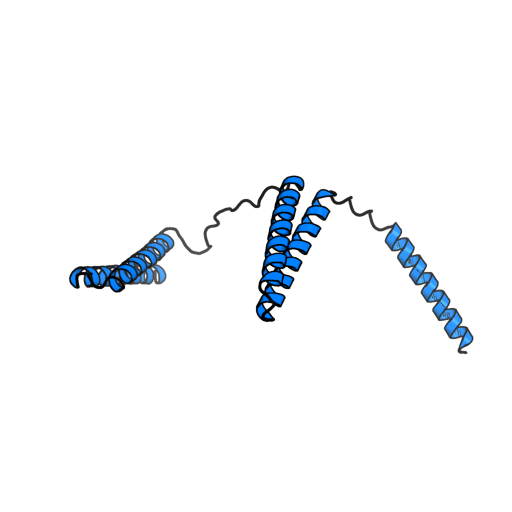00 88.31 80 ALA A O 1
ATOM 599 N N . LEU A 1 81 ? 1.366 -6.207 -17.689 1.00 90.69 81 LEU A N 1
ATOM 600 C CA . LEU A 1 81 ? 2.296 -6.258 -16.565 1.00 90.69 81 LEU A CA 1
ATOM 601 C C . LEU A 1 81 ? 2.351 -7.654 -15.948 1.00 90.69 81 LEU A C 1
ATOM 603 O O . LEU A 1 81 ? 3.448 -8.160 -15.744 1.00 90.69 81 LEU A O 1
ATOM 607 N N . HIS A 1 82 ? 1.202 -8.283 -15.705 1.00 89.56 82 HIS A N 1
ATOM 608 C CA . HIS A 1 82 ? 1.162 -9.631 -15.141 1.00 89.56 82 HIS A CA 1
ATOM 609 C C . HIS A 1 82 ? 1.876 -10.648 -16.046 1.00 89.56 82 HIS A C 1
ATOM 611 O O . HIS A 1 82 ? 2.760 -11.365 -15.587 1.00 89.56 82 HIS A O 1
ATOM 617 N N . ALA A 1 83 ? 1.599 -10.619 -17.354 1.00 87.50 83 ALA A N 1
ATOM 618 C CA . ALA A 1 83 ? 2.280 -11.478 -18.323 1.00 87.50 83 ALA A CA 1
ATOM 619 C C . ALA A 1 83 ? 3.801 -11.227 -18.375 1.00 87.50 83 ALA A C 1
ATOM 621 O O . ALA A 1 83 ? 4.587 -12.166 -18.505 1.00 87.50 83 ALA A O 1
ATOM 622 N N . ALA A 1 84 ? 4.233 -9.967 -18.256 1.00 87.56 84 ALA A N 1
ATOM 623 C CA . ALA A 1 84 ? 5.651 -9.620 -18.201 1.00 87.56 84 ALA A CA 1
ATOM 624 C C . ALA A 1 84 ? 6.314 -10.032 -16.872 1.00 87.56 84 ALA A C 1
ATOM 626 O O . ALA A 1 84 ? 7.503 -10.344 -16.857 1.00 87.56 84 ALA A O 1
ATOM 627 N N . GLU A 1 85 ? 5.577 -10.036 -15.759 1.00 87.12 85 GLU A N 1
ATOM 628 C CA . GLU A 1 85 ? 6.044 -10.545 -14.464 1.00 87.12 85 GLU A CA 1
ATOM 629 C C . GLU A 1 85 ? 6.242 -12.061 -14.507 1.00 87.12 85 GLU A C 1
ATOM 631 O O . GLU A 1 85 ? 7.319 -12.531 -14.132 1.00 87.12 85 GLU A O 1
ATOM 636 N N . ASP A 1 86 ? 5.273 -12.796 -15.059 1.00 83.88 86 ASP A N 1
ATOM 637 C CA . ASP A 1 86 ? 5.360 -14.245 -15.263 1.00 83.88 86 ASP A CA 1
ATOM 638 C C . ASP A 1 86 ? 6.553 -14.613 -16.162 1.00 83.88 86 ASP A C 1
ATOM 640 O O . ASP A 1 86 ? 7.324 -15.522 -15.849 1.00 83.88 86 ASP A O 1
ATOM 644 N N . ALA A 1 87 ? 6.768 -13.857 -17.246 1.00 84.62 87 ALA A N 1
ATOM 645 C CA . ALA A 1 87 ? 7.899 -14.051 -18.154 1.00 84.62 87 ALA A CA 1
ATOM 646 C C . ALA A 1 87 ? 9.256 -13.644 -17.546 1.00 84.62 87 ALA A C 1
ATOM 648 O O . ALA A 1 87 ? 10.298 -14.161 -17.949 1.00 84.62 87 ALA A O 1
ATOM 649 N N . SER A 1 88 ? 9.282 -12.739 -16.562 1.00 78.12 88 SER A N 1
ATOM 650 C CA . SER A 1 88 ? 10.526 -12.241 -15.960 1.00 78.12 88 SER A CA 1
ATOM 651 C C . SER A 1 88 ? 11.191 -13.247 -15.013 1.00 78.12 88 SER A C 1
ATOM 653 O O . SER A 1 88 ? 12.330 -13.000 -14.612 1.00 78.12 88 SER A O 1
ATOM 655 N N . HIS A 1 89 ? 10.518 -14.345 -14.635 1.00 71.12 89 HIS A N 1
ATOM 656 C CA . HIS A 1 89 ? 11.015 -15.379 -13.707 1.00 71.12 89 HIS A CA 1
ATOM 657 C C . HIS A 1 89 ? 11.543 -14.834 -12.362 1.00 71.12 89 HIS A C 1
ATOM 659 O O . HIS A 1 89 ? 12.251 -15.527 -11.627 1.00 71.12 89 HIS A O 1
ATOM 665 N N . LYS A 1 90 ? 11.212 -13.585 -12.013 1.00 68.06 90 LYS A N 1
ATOM 666 C CA . LYS A 1 90 ? 11.558 -12.995 -10.722 1.00 68.06 90 LYS A CA 1
ATOM 667 C C . LYS A 1 90 ? 10.558 -13.519 -9.702 1.00 68.06 90 LYS A C 1
ATOM 669 O O . LYS A 1 90 ? 9.368 -13.255 -9.869 1.00 68.06 90 LYS A O 1
ATOM 674 N N . PRO A 1 91 ? 10.996 -14.236 -8.654 1.00 67.88 91 PRO A N 1
ATOM 675 C CA . PRO A 1 91 ? 10.072 -14.678 -7.626 1.00 67.88 91 PRO A CA 1
ATOM 676 C C . PRO A 1 91 ? 9.393 -13.456 -6.999 1.00 67.88 91 PRO A C 1
ATOM 678 O O . PRO A 1 91 ? 10.039 -12.427 -6.768 1.00 67.88 91 PRO A O 1
ATOM 681 N N .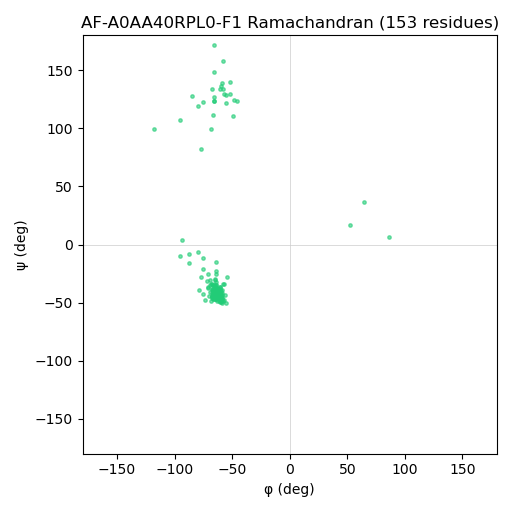 ALA A 1 92 ? 8.087 -13.570 -6.738 1.00 70.19 92 ALA A N 1
ATOM 682 C CA . ALA A 1 92 ? 7.364 -12.572 -5.962 1.00 70.19 92 ALA A CA 1
ATOM 683 C C . ALA A 1 92 ? 8.120 -12.322 -4.643 1.00 70.19 92 ALA A C 1
ATOM 685 O O . ALA A 1 92 ? 8.646 -13.274 -4.058 1.00 70.19 92 ALA A O 1
ATOM 686 N N . PRO A 1 93 ? 8.217 -11.064 -4.178 1.00 75.00 93 PRO A N 1
ATOM 687 C CA . PRO A 1 93 ? 8.935 -10.766 -2.949 1.00 75.00 93 PRO A CA 1
ATOM 688 C C . PRO A 1 93 ? 8.344 -11.577 -1.795 1.00 75.00 93 PRO A C 1
ATOM 690 O O . PRO A 1 93 ? 7.132 -11.571 -1.573 1.00 75.00 93 PRO A O 1
ATOM 693 N N . GLU A 1 94 ? 9.206 -12.269 -1.055 1.00 80.44 94 GLU A N 1
ATOM 694 C CA . GLU A 1 94 ? 8.793 -13.022 0.122 1.00 80.44 94 GLU A CA 1
ATOM 695 C C . GLU A 1 94 ? 8.327 -12.040 1.204 1.00 80.44 94 GLU A C 1
ATOM 697 O O . GLU A 1 94 ? 9.109 -11.263 1.759 1.00 80.44 94 GLU A O 1
ATOM 702 N N . LEU A 1 95 ? 7.024 -12.042 1.489 1.00 82.56 95 LEU A N 1
ATOM 703 C CA . LEU A 1 95 ? 6.441 -11.218 2.542 1.00 82.56 95 LEU A CA 1
ATOM 704 C C . LEU A 1 95 ? 6.738 -11.848 3.905 1.00 82.56 95 LEU A C 1
ATOM 706 O O . LEU A 1 95 ? 5.906 -12.539 4.493 1.00 82.56 95 LEU A O 1
ATOM 710 N N . VAL A 1 96 ? 7.937 -11.594 4.422 1.00 79.94 96 VAL A N 1
ATOM 711 C CA . VAL A 1 96 ? 8.316 -12.027 5.767 1.00 79.94 96 VAL A CA 1
ATOM 712 C C . VAL A 1 96 ? 7.639 -11.120 6.790 1.00 79.94 96 VAL A C 1
ATOM 714 O O . VAL A 1 96 ? 7.825 -9.901 6.795 1.00 79.94 96 VAL A O 1
ATOM 717 N N . ARG A 1 97 ? 6.860 -11.712 7.701 1.00 78.75 97 ARG A N 1
ATOM 718 C CA . ARG A 1 97 ? 6.341 -10.995 8.870 1.00 78.75 97 ARG A CA 1
ATOM 719 C C . ARG A 1 97 ? 7.507 -10.666 9.796 1.00 78.75 97 ARG A C 1
ATOM 721 O O . ARG A 1 97 ? 7.956 -11.513 10.563 1.00 78.75 97 ARG A O 1
ATOM 728 N N . THR A 1 98 ? 7.994 -9.434 9.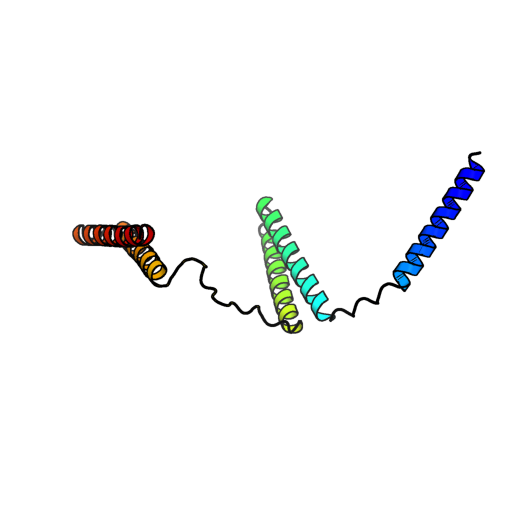736 1.00 75.44 98 THR A N 1
ATOM 729 C CA . THR A 1 98 ? 9.005 -8.946 10.672 1.00 75.44 98 THR A CA 1
ATOM 730 C C . THR A 1 98 ? 8.322 -8.434 11.941 1.00 75.44 98 THR A C 1
ATOM 732 O O . THR A 1 98 ? 7.377 -7.645 11.896 1.00 75.44 98 THR A O 1
ATOM 735 N N . SER A 1 99 ? 8.768 -8.914 13.106 1.00 73.62 99 SER A N 1
ATOM 736 C CA . SER A 1 99 ? 8.338 -8.338 14.385 1.00 73.62 99 SER A CA 1
ATOM 737 C C . SER A 1 99 ? 8.908 -6.928 14.514 1.00 73.62 99 SER A C 1
ATOM 739 O O . SER A 1 99 ? 10.091 -6.705 14.260 1.00 73.62 99 SER A O 1
ATOM 741 N N . LYS A 1 100 ? 8.069 -5.969 14.917 1.00 73.81 100 LYS A N 1
ATOM 742 C CA . LYS A 1 100 ? 8.500 -4.585 15.125 1.00 73.81 100 LYS A CA 1
ATOM 743 C C . LYS A 1 100 ? 9.497 -4.527 16.297 1.00 73.81 100 LYS A C 1
ATOM 745 O O . LYS A 1 100 ? 9.134 -4.970 17.388 1.00 73.81 100 LYS A O 1
ATOM 750 N N . PRO A 1 101 ? 10.719 -3.994 16.106 1.00 73.56 101 PRO A N 1
ATOM 751 C CA . PRO A 1 101 ? 11.696 -3.903 17.185 1.00 73.56 101 PRO A CA 1
ATOM 752 C C . PRO A 1 101 ? 11.151 -3.051 18.340 1.00 73.56 101 PRO A C 1
ATOM 754 O O . PRO A 1 101 ? 10.526 -2.014 18.108 1.00 73.56 101 PRO A O 1
ATOM 757 N N . GLY A 1 102 ? 11.361 -3.516 19.575 1.00 78.75 102 GLY A N 1
ATOM 758 C CA . GLY A 1 102 ? 10.902 -2.852 20.803 1.00 78.75 102 GLY A CA 1
ATOM 759 C C . GLY A 1 102 ? 9.470 -3.177 21.248 1.00 78.75 102 GLY A C 1
ATOM 760 O O . GLY A 1 102 ? 8.992 -2.560 22.192 1.00 78.75 102 GLY A O 1
ATOM 761 N N . ILE A 1 103 ? 8.777 -4.116 20.590 1.00 83.12 103 ILE A N 1
ATOM 762 C CA . ILE A 1 103 ? 7.483 -4.646 21.049 1.00 83.12 103 ILE A CA 1
ATOM 763 C C . ILE A 1 103 ? 7.652 -6.140 21.322 1.00 83.12 103 ILE A C 1
ATOM 765 O O . ILE A 1 103 ? 7.631 -6.958 20.394 1.00 83.12 103 ILE A O 1
ATOM 769 N N . ASP A 1 104 ? 7.830 -6.487 22.592 1.00 89.31 104 ASP A N 1
ATOM 770 C CA . ASP A 1 104 ? 7.786 -7.877 23.036 1.00 89.31 104 ASP A CA 1
ATOM 771 C C . ASP A 1 104 ? 6.377 -8.486 22.870 1.00 89.31 104 ASP A C 1
ATOM 773 O O . ASP A 1 104 ? 5.405 -7.824 22.482 1.00 89.31 104 ASP A O 1
ATOM 777 N N . GLU A 1 105 ? 6.275 -9.794 23.091 1.00 89.81 105 GLU A N 1
ATOM 778 C CA . GLU A 1 105 ? 5.023 -10.536 22.939 1.00 89.81 105 GLU A CA 1
ATOM 779 C C . GLU A 1 105 ? 3.935 -10.026 23.892 1.00 89.81 105 GLU A C 1
ATOM 781 O O . GLU A 1 105 ? 2.798 -9.814 23.468 1.00 89.81 105 GLU A O 1
ATOM 786 N N . ARG A 1 106 ? 4.299 -9.684 25.133 1.00 92.38 106 ARG A N 1
ATOM 787 C CA . ARG A 1 106 ? 3.348 -9.216 26.142 1.00 92.38 106 ARG A CA 1
ATOM 788 C C . ARG A 1 106 ? 2.751 -7.856 25.792 1.00 92.38 106 ARG A C 1
ATOM 790 O O . ARG A 1 106 ? 1.538 -7.664 25.859 1.00 92.38 106 ARG A O 1
ATOM 797 N N . GLN A 1 107 ? 3.572 -6.913 25.347 1.00 93.56 107 GLN A N 1
ATOM 798 C CA . GLN A 1 107 ? 3.109 -5.602 24.902 1.00 93.56 107 GLN A CA 1
ATOM 799 C C . GLN A 1 107 ? 2.208 -5.712 23.665 1.00 93.56 107 GLN A C 1
ATOM 801 O O . GLN A 1 107 ? 1.298 -4.900 23.474 1.00 93.56 107 GLN A O 1
ATOM 806 N N . ARG A 1 108 ? 2.454 -6.704 22.803 1.00 92.69 108 ARG A N 1
ATOM 807 C CA . ARG A 1 108 ? 1.628 -6.979 21.622 1.00 92.69 108 ARG A CA 1
ATOM 808 C C . ARG A 1 108 ? 0.260 -7.530 22.002 1.00 92.69 108 ARG A C 1
ATOM 810 O O . ARG A 1 108 ? -0.731 -7.058 21.445 1.00 92.69 108 ARG A O 1
ATOM 817 N N . GLU A 1 109 ? 0.201 -8.471 22.939 1.00 94.88 109 GLU A N 1
ATOM 818 C CA . GLU A 1 109 ? -1.055 -8.979 23.503 1.00 94.88 109 GLU A CA 1
ATOM 819 C C . GLU A 1 109 ? -1.891 -7.832 24.073 1.00 94.88 109 GLU A C 1
ATOM 821 O O . GLU A 1 109 ? -3.041 -7.657 23.682 1.00 94.88 109 GLU A O 1
ATOM 826 N N . LEU A 1 110 ? -1.283 -6.977 24.902 1.00 96.56 110 LEU A N 1
ATOM 827 C CA . LEU A 1 110 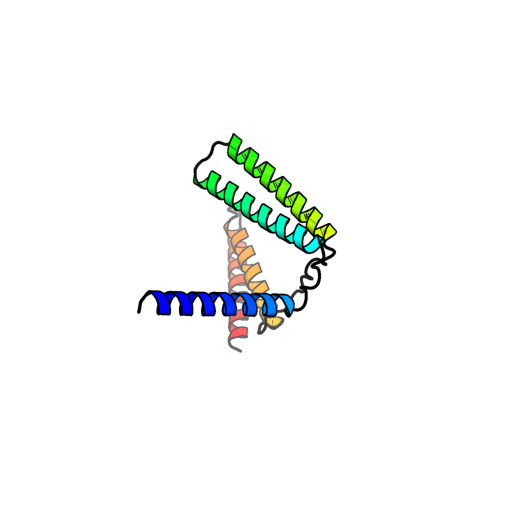? -1.967 -5.842 25.528 1.00 96.56 110 LEU A CA 1
ATOM 828 C C . LEU A 1 110 ? -2.496 -4.832 24.498 1.00 96.56 110 LEU A C 1
ATOM 830 O O . LEU A 1 110 ? -3.643 -4.399 24.575 1.00 96.56 110 LEU A O 1
ATOM 834 N N . LYS A 1 111 ? -1.698 -4.485 23.480 1.00 95.38 111 LYS A N 1
ATOM 835 C CA . LYS A 1 111 ? -2.154 -3.607 22.384 1.00 95.38 111 LYS A CA 1
ATOM 836 C C . LYS A 1 111 ? -3.278 -4.239 21.564 1.00 95.38 111 LYS A C 1
ATOM 838 O O . LYS A 1 111 ? -4.157 -3.520 21.088 1.00 95.38 111 LYS A O 1
ATOM 843 N N . THR A 1 112 ? -3.242 -5.558 21.389 1.00 96.75 112 THR A N 1
ATOM 844 C CA . THR A 1 112 ? -4.300 -6.304 20.702 1.00 96.75 112 THR A CA 1
ATOM 845 C C . THR A 1 112 ? -5.584 -6.262 21.522 1.00 96.75 112 THR A C 1
ATOM 847 O O . THR A 1 112 ? -6.620 -5.891 20.981 1.00 96.75 112 THR A O 1
ATOM 850 N N . GLU A 1 113 ? -5.514 -6.522 22.827 1.00 97.75 113 GLU A N 1
ATOM 851 C CA . GLU A 1 113 ? -6.679 -6.470 23.714 1.00 97.75 113 GLU A CA 1
ATOM 852 C C . GLU A 1 113 ? -7.328 -5.078 23.727 1.00 97.75 113 GLU A C 1
ATOM 854 O O . GLU A 1 113 ? -8.538 -4.968 23.540 1.00 97.75 113 GLU A O 1
ATOM 859 N N . VAL A 1 114 ? -6.538 -3.999 23.820 1.00 98.31 114 VAL A N 1
ATOM 860 C CA . VAL A 1 114 ? -7.058 -2.618 23.727 1.00 98.31 114 VAL A CA 1
ATOM 861 C C . VAL A 1 114 ? -7.773 -2.374 22.396 1.00 98.31 114 VAL A C 1
ATOM 863 O O . VAL A 1 114 ? -8.846 -1.765 22.361 1.00 98.31 114 VAL A O 1
ATOM 866 N N . ALA A 1 115 ? -7.201 -2.842 21.283 1.00 98.38 115 ALA A N 1
ATOM 867 C CA . ALA A 1 115 ? -7.813 -2.680 19.967 1.00 98.38 115 ALA A CA 1
ATOM 868 C C . ALA A 1 115 ? -9.146 -3.440 19.855 1.00 98.38 115 ALA A C 1
ATOM 870 O O . ALA A 1 115 ? -10.110 -2.889 19.320 1.00 98.38 115 ALA A O 1
ATOM 871 N N . PHE A 1 116 ? -9.214 -4.664 20.386 1.00 98.06 116 PHE A N 1
ATOM 872 C CA . PHE A 1 116 ? -10.426 -5.485 20.389 1.00 98.06 116 PHE A CA 1
ATOM 873 C C . PHE A 1 116 ? -11.503 -4.906 21.308 1.00 98.06 116 PHE A C 1
ATOM 875 O O . PHE A 1 116 ? -12.620 -4.686 20.849 1.00 98.06 116 PHE A O 1
ATOM 882 N N . ALA A 1 117 ? -11.166 -4.541 22.547 1.00 98.19 117 ALA A N 1
ATOM 883 C CA . ALA A 1 117 ? -12.108 -3.913 23.473 1.00 98.19 117 ALA A CA 1
ATOM 884 C C . ALA A 1 117 ? -12.684 -2.602 22.906 1.00 98.19 117 ALA A C 1
ATOM 886 O O . ALA A 1 117 ? -13.882 -2.337 23.011 1.00 98.19 117 ALA A O 1
ATOM 887 N N . ARG A 1 118 ? -11.855 -1.799 22.223 1.00 98.38 118 ARG A N 1
ATOM 888 C CA . ARG A 1 118 ? -12.303 -0.575 21.542 1.00 98.38 118 ARG A CA 1
ATOM 889 C C . ARG A 1 118 ? -13.215 -0.867 20.351 1.00 98.38 118 ARG A C 1
ATOM 891 O O . ARG A 1 118 ? -14.159 -0.115 20.109 1.00 98.38 118 ARG A O 1
ATOM 898 N N . ALA A 1 119 ? -12.918 -1.907 19.574 1.00 98.38 119 ALA A N 1
ATOM 899 C CA . ALA A 1 119 ? -13.749 -2.311 18.445 1.00 98.38 119 ALA A CA 1
ATOM 900 C C . ALA A 1 119 ? -15.114 -2.838 18.913 1.00 98.38 119 ALA A C 1
ATOM 902 O O . ALA A 1 119 ? -16.132 -2.442 18.343 1.00 98.38 119 ALA A O 1
ATOM 903 N N . ASP A 1 120 ? -15.130 -3.654 19.968 1.00 97.00 120 ASP A N 1
ATOM 904 C CA . ASP A 1 120 ? -16.343 -4.171 20.603 1.00 97.00 120 ASP A CA 1
ATOM 905 C C . ASP A 1 120 ? -17.210 -3.019 21.124 1.00 97.00 120 ASP A C 1
ATOM 907 O O . ASP A 1 1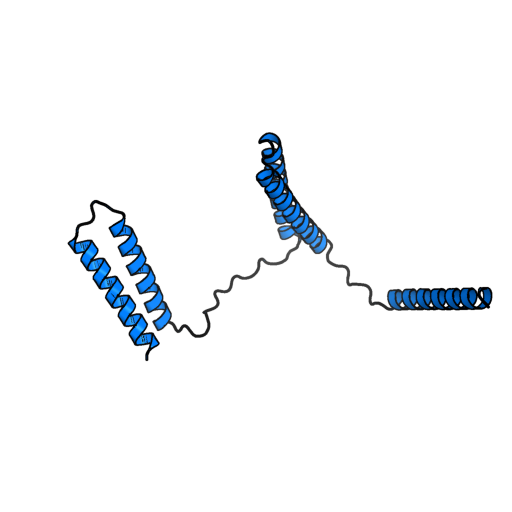20 ? -18.385 -2.935 20.767 1.00 97.00 120 ASP A O 1
ATOM 911 N N . LEU A 1 121 ? -16.624 -2.060 21.856 1.00 97.19 121 LEU A N 1
ATOM 912 C CA . LEU A 1 121 ? -17.346 -0.873 22.328 1.00 97.19 121 LEU A CA 1
ATOM 913 C C . LEU A 1 121 ? -17.963 -0.082 21.163 1.00 97.19 121 LEU A C 1
ATOM 915 O O . LEU A 1 121 ? -19.154 0.202 21.182 1.00 97.19 121 LEU A O 1
ATOM 919 N N . ARG A 1 122 ? -17.198 0.197 20.099 1.00 97.38 122 ARG A N 1
ATOM 920 C CA . ARG A 1 122 ? -17.710 0.900 18.902 1.00 97.38 122 ARG A CA 1
ATOM 921 C C . ARG A 1 122 ? -18.783 0.124 18.140 1.00 97.38 122 ARG A C 1
ATOM 923 O O . ARG A 1 122 ? -19.533 0.709 17.355 1.00 97.38 122 ARG A O 1
ATOM 930 N N . LYS A 1 123 ? -18.800 -1.203 18.253 1.00 96.94 123 LYS A N 1
ATOM 931 C CA . LYS A 1 123 ? -19.846 -2.039 17.661 1.00 96.94 123 LYS A CA 1
ATOM 932 C C . LYS A 1 123 ? -21.135 -1.899 18.467 1.00 96.94 123 LYS A C 1
ATOM 934 O O . LYS A 1 123 ? -22.164 -1.636 17.861 1.00 96.94 123 LYS A O 1
ATOM 939 N N . LEU A 1 124 ? -21.039 -2.001 19.790 1.00 96.50 124 LEU A N 1
ATOM 940 C CA . LEU A 1 124 ? -22.154 -1.847 20.724 1.00 96.50 124 LEU A CA 1
ATOM 941 C C . LEU A 1 124 ? -22.745 -0.427 20.695 1.00 96.50 124 LEU A C 1
ATOM 943 O O . LEU A 1 124 ? -23.951 -0.263 20.613 1.00 96.50 124 LEU A O 1
ATOM 947 N N . GLU A 1 125 ? -21.916 0.618 20.641 1.00 94.38 125 GLU A N 1
ATOM 948 C CA . GLU A 1 125 ? -22.384 2.014 20.555 1.00 94.38 125 GLU A CA 1
ATOM 949 C C . GLU A 1 125 ? -23.158 2.339 19.267 1.00 94.38 125 GLU A C 1
ATOM 951 O O . GLU A 1 125 ? -23.911 3.309 19.237 1.00 94.38 125 GLU A O 1
ATOM 956 N N . ARG A 1 126 ? -22.962 1.566 18.191 1.00 95.81 126 ARG A N 1
ATOM 957 C CA . ARG A 1 126 ? -23.704 1.741 16.931 1.00 95.81 126 ARG A CA 1
ATOM 958 C C . ARG A 1 126 ? -25.023 0.981 16.895 1.00 95.81 126 ARG A C 1
ATOM 960 O O . ARG A 1 126 ? -25.824 1.238 16.003 1.00 95.81 126 ARG A O 1
ATOM 967 N N . ASP A 1 127 ? -25.213 0.032 17.800 1.00 93.62 127 ASP A N 1
ATOM 968 C CA . ASP A 1 127 ? -26.431 -0.755 17.891 1.00 93.62 127 ASP A CA 1
ATOM 969 C C . ASP A 1 127 ? -27.361 -0.109 18.926 1.00 93.62 127 ASP A C 1
ATOM 971 O O . ASP A 1 127 ? -27.112 -0.163 20.131 1.00 93.62 127 ASP A O 1
ATOM 975 N N . GLU A 1 128 ? -28.430 0.524 18.436 1.00 87.38 128 GLU A N 1
ATOM 976 C CA . GLU A 1 128 ? -29.436 1.227 19.246 1.00 87.38 128 GLU A CA 1
ATOM 977 C C . GLU A 1 128 ? -30.216 0.289 20.185 1.00 87.38 128 GLU A C 1
ATOM 979 O O . GLU A 1 128 ? -30.871 0.764 21.112 1.00 87.38 128 GLU A O 1
ATOM 984 N N . GLN A 1 129 ? -30.140 -1.030 19.973 1.00 91.06 129 GLN A N 1
ATOM 985 C CA . GLN A 1 129 ? -30.763 -2.049 20.823 1.00 91.06 129 GLN A CA 1
ATOM 986 C C . GLN A 1 129 ? -29.810 -2.592 21.897 1.00 91.06 129 GLN A C 1
ATOM 988 O O . GLN A 1 129 ? -30.166 -3.516 22.628 1.00 91.06 129 GLN A O 1
ATOM 993 N N . THR A 1 130 ? -28.596 -2.046 22.004 1.00 92.38 130 THR A N 1
ATOM 994 C CA . THR A 1 130 ? -27.629 -2.472 23.016 1.00 92.38 130 THR A CA 1
ATOM 995 C C . THR A 1 130 ? -28.116 -2.135 24.421 1.00 92.38 130 THR A C 1
ATOM 997 O O . THR A 1 130 ? -28.320 -0.973 24.771 1.00 92.38 130 THR A O 1
ATOM 1000 N N . GLU A 1 131 ? -28.204 -3.159 25.267 1.00 94.38 131 GLU A N 1
ATOM 1001 C CA . GLU A 1 131 ? -28.531 -3.006 26.682 1.00 94.38 131 GLU A CA 1
ATOM 1002 C C . GLU A 1 131 ? -27.485 -2.133 27.401 1.00 94.38 131 GLU A C 1
ATOM 1004 O O . GLU A 1 131 ? -26.278 -2.386 27.274 1.00 94.38 131 GLU A O 1
ATOM 1009 N N . PRO A 1 132 ? -27.897 -1.151 28.223 1.00 92.12 132 PRO A N 1
ATOM 1010 C CA . PRO A 1 132 ? -26.976 -0.202 28.852 1.00 92.12 132 PRO A CA 1
ATOM 1011 C C . PRO A 1 132 ? -25.909 -0.888 29.715 1.00 92.12 132 PRO A C 1
ATOM 1013 O O . PRO A 1 132 ? -24.755 -0.465 29.725 1.00 92.12 132 PRO A O 1
ATOM 1016 N N . THR A 1 133 ? -26.256 -2.000 30.364 1.00 94.69 133 THR A N 1
ATOM 1017 C CA . THR A 1 133 ? -25.334 -2.807 31.177 1.00 94.69 133 THR A CA 1
ATOM 1018 C C . THR A 1 133 ? -24.228 -3.462 30.347 1.00 94.69 133 THR A C 1
ATOM 1020 O O . THR A 1 133 ? -23.083 -3.541 30.788 1.00 94.69 133 THR A O 1
ATOM 1023 N N . THR A 1 134 ? -24.533 -3.904 29.124 1.00 95.56 134 THR A N 1
ATOM 1024 C CA . THR A 1 134 ? -23.534 -4.495 28.216 1.00 95.56 134 THR A CA 1
ATOM 1025 C C . THR A 1 134 ? -22.565 -3.441 27.695 1.00 95.56 134 THR A C 1
ATOM 1027 O O . THR A 1 134 ? -21.362 -3.687 27.589 1.00 95.56 134 THR A O 1
ATOM 1030 N N . LEU A 1 135 ? -23.075 -2.235 27.448 1.00 94.81 135 LEU A N 1
ATOM 1031 C CA . LEU A 1 135 ? -22.278 -1.097 27.023 1.00 94.81 135 LEU A CA 1
ATOM 1032 C C . LEU A 1 135 ? -21.360 -0.612 28.160 1.00 94.81 135 LEU A C 1
ATOM 1034 O O . LEU A 1 135 ? -20.181 -0.340 27.930 1.00 94.81 135 LEU A O 1
ATOM 1038 N N . GLU A 1 136 ? -21.853 -0.582 29.401 1.00 96.50 136 GLU A N 1
ATOM 1039 C CA . GLU A 1 136 ? -21.039 -0.320 30.596 1.00 96.50 136 GLU A CA 1
ATOM 1040 C C . GLU A 1 136 ? -19.951 -1.380 30.813 1.00 96.50 136 GLU A C 1
ATOM 1042 O O . GLU A 1 136 ? -18.795 -1.022 31.048 1.00 96.50 136 GLU A O 1
ATOM 1047 N N . ALA A 1 137 ? -20.270 -2.667 30.657 1.00 97.12 137 ALA A N 1
ATOM 1048 C CA . ALA A 1 137 ? -19.283 -3.743 30.756 1.00 97.12 137 ALA A CA 1
ATOM 1049 C C . ALA A 1 137 ? -18.171 -3.614 29.696 1.00 97.12 137 ALA A C 1
ATOM 1051 O O . ALA A 1 137 ? -16.992 -3.808 30.001 1.00 97.12 137 ALA A O 1
ATOM 1052 N N . ALA A 1 138 ? -18.515 -3.227 28.463 1.00 96.88 138 ALA A N 1
ATOM 1053 C CA . ALA A 1 138 ? -17.535 -2.988 27.403 1.00 96.88 138 ALA A CA 1
ATOM 1054 C C . ALA A 1 138 ? -16.637 -1.771 27.689 1.00 96.88 138 ALA A C 1
ATOM 1056 O O . ALA A 1 138 ? -15.430 -1.823 27.436 1.00 96.88 138 ALA A O 1
ATOM 1057 N N . ARG A 1 139 ? -17.195 -0.696 28.263 1.00 97.44 139 ARG A N 1
ATOM 1058 C CA . ARG A 1 139 ? -16.414 0.465 28.729 1.00 97.44 139 ARG A CA 1
ATOM 1059 C C . ARG A 1 139 ? -15.437 0.077 29.835 1.00 97.44 139 ARG A C 1
ATOM 1061 O O . ARG A 1 139 ? -14.277 0.484 29.779 1.00 97.44 139 ARG A O 1
ATOM 1068 N N . LEU A 1 140 ? -15.883 -0.734 30.797 1.00 98.06 140 LEU A N 1
ATOM 1069 C CA . LEU A 1 140 ? -15.025 -1.233 31.870 1.00 98.06 140 LEU A CA 1
ATOM 1070 C C . LEU A 1 140 ? -13.865 -2.059 31.300 1.00 98.06 140 LEU A C 1
ATOM 1072 O O . LEU A 1 140 ? -12.710 -1.745 31.584 1.00 98.06 140 LEU A O 1
ATOM 1076 N N . ARG A 1 141 ? -14.152 -3.019 30.410 1.00 97.62 141 ARG A N 1
ATOM 1077 C CA . ARG A 1 141 ? -13.125 -3.841 29.747 1.00 97.62 141 ARG A CA 1
ATOM 1078 C C . ARG A 1 141 ? -12.094 -2.996 28.997 1.00 97.62 141 ARG A C 1
ATOM 1080 O O . ARG A 1 141 ? -10.899 -3.260 29.104 1.00 97.62 141 ARG A O 1
ATOM 1087 N N . LEU A 1 142 ? -12.530 -1.969 28.259 1.00 98.12 142 LEU A N 1
ATOM 1088 C CA . LEU A 1 142 ? -11.605 -1.060 27.576 1.00 98.12 142 LEU A CA 1
ATOM 1089 C C . LEU A 1 142 ? -10.697 -0.331 28.577 1.00 98.12 142 LEU A C 1
ATOM 1091 O O . LEU A 1 142 ? -9.487 -0.285 28.369 1.00 98.12 142 LEU A O 1
ATOM 1095 N N . SER A 1 143 ? -11.259 0.184 29.674 1.00 98.19 143 SER A N 1
ATOM 1096 C CA . SER A 1 143 ? -10.483 0.900 30.696 1.00 98.19 143 SER A CA 1
ATOM 1097 C C . SER A 1 143 ? -9.450 0.009 31.397 1.00 98.19 143 SER A C 1
ATOM 1099 O O . SER A 1 143 ? -8.324 0.441 31.646 1.00 98.19 143 SER A O 1
ATOM 1101 N N . GLU A 1 144 ? -9.792 -1.254 31.664 1.00 98.12 144 GLU A N 1
ATOM 1102 C CA . GLU A 1 144 ? -8.878 -2.229 32.261 1.00 98.12 144 GLU A CA 1
ATOM 1103 C C . GLU A 1 144 ? -7.742 -2.586 31.301 1.00 98.12 144 GLU A C 1
ATOM 1105 O O . GLU A 1 144 ? -6.579 -2.591 31.706 1.00 98.12 144 GLU A O 1
ATOM 1110 N N . ALA A 1 145 ? -8.053 -2.818 30.023 1.00 97.88 145 ALA A N 1
ATOM 1111 C CA . ALA A 1 145 ? -7.050 -3.097 28.999 1.00 97.88 145 ALA A CA 1
ATOM 1112 C C . ALA A 1 145 ? -6.089 -1.910 28.797 1.00 97.88 145 ALA A C 1
ATOM 1114 O O . ALA A 1 145 ? -4.874 -2.099 28.700 1.00 97.88 145 ALA A O 1
ATOM 1115 N N . GLU A 1 146 ? -6.612 -0.678 28.772 1.00 98.06 146 GLU A N 1
ATOM 1116 C CA . GLU A 1 146 ? -5.800 0.540 28.659 1.00 98.06 146 GLU A CA 1
ATOM 1117 C C . GLU A 1 146 ? -4.897 0.731 29.884 1.00 98.06 146 GLU A C 1
ATOM 1119 O O . GLU A 1 146 ? -3.719 1.060 29.726 1.00 98.06 146 GLU A O 1
ATOM 1124 N N . ARG A 1 147 ? -5.400 0.443 31.092 1.00 98.12 147 ARG A N 1
ATOM 1125 C CA . ARG A 1 147 ? -4.599 0.471 32.321 1.00 98.12 147 ARG A CA 1
ATOM 1126 C C . ARG A 1 147 ? -3.480 -0.567 32.301 1.00 98.12 147 ARG A C 1
ATOM 1128 O O . ARG A 1 147 ? -2.339 -0.217 32.567 1.00 98.12 147 ARG A O 1
ATOM 1135 N N . GLN A 1 148 ? -3.777 -1.817 31.948 1.00 97.31 148 GLN A N 1
ATOM 1136 C CA . GLN A 1 148 ? -2.763 -2.876 31.883 1.00 97.31 148 GLN A CA 1
ATOM 1137 C C . GLN A 1 148 ? -1.655 -2.550 30.873 1.00 97.31 148 GLN A C 1
ATOM 1139 O O . GLN A 1 148 ? -0.481 -2.816 31.134 1.00 97.31 148 GLN A O 1
ATOM 1144 N N . LEU A 1 149 ? -2.006 -1.950 29.729 1.00 96.88 149 LEU A N 1
ATOM 1145 C CA . LEU A 1 149 ? -1.020 -1.482 28.758 1.00 96.88 149 LEU A CA 1
ATOM 1146 C C . LEU A 1 149 ? -0.169 -0.331 29.315 1.00 96.88 149 LEU A C 1
ATOM 1148 O O . LEU A 1 149 ? 1.043 -0.337 29.105 1.00 96.88 149 LEU A O 1
ATOM 1152 N N . ALA A 1 150 ? -0.777 0.630 30.015 1.00 96.56 150 ALA A N 1
ATOM 1153 C CA . ALA A 1 150 ? -0.062 1.747 30.628 1.00 96.56 150 ALA A CA 1
ATOM 1154 C C . ALA A 1 150 ? 0.903 1.275 31.727 1.00 96.56 150 ALA A C 1
ATOM 1156 O O . ALA A 1 150 ? 2.075 1.646 31.699 1.00 96.56 150 ALA A O 1
ATOM 1157 N N . ASP A 1 151 ? 0.444 0.396 32.620 1.00 96.56 151 ASP A N 1
ATOM 1158 C CA . ASP A 1 151 ? 1.255 -0.189 33.692 1.00 96.56 151 ASP A CA 1
ATOM 1159 C C . ASP A 1 151 ? 2.463 -0.945 33.105 1.00 96.56 151 ASP A C 1
ATOM 1161 O O . ASP A 1 151 ? 3.592 -0.785 33.571 1.00 96.56 151 ASP A O 1
ATOM 1165 N N . TYR A 1 152 ? 2.261 -1.701 32.016 1.00 94.88 152 TYR A N 1
ATOM 1166 C CA . TYR A 1 152 ? 3.347 -2.393 31.313 1.00 94.88 152 TYR A CA 1
ATOM 1167 C C . TYR A 1 152 ? 4.341 -1.436 30.641 1.00 94.88 152 TYR A C 1
ATOM 1169 O O . TYR A 1 152 ? 5.526 -1.728 30.562 1.00 94.88 152 TYR A O 1
ATOM 1177 N N . GLN A 1 153 ? 3.876 -0.297 30.124 1.00 91.31 153 GLN A N 1
ATOM 1178 C CA . GLN A 1 153 ? 4.741 0.704 29.487 1.00 91.31 153 GLN A CA 1
ATOM 1179 C C . GLN A 1 153 ? 5.558 1.530 30.486 1.00 91.31 153 GLN A C 1
ATOM 1181 O O . GLN A 1 153 ? 6.542 2.151 30.084 1.00 91.31 153 GLN A O 1
ATOM 1186 N N . GLN A 1 154 ? 5.123 1.580 31.745 1.00 91.50 154 GLN A N 1
ATOM 1187 C CA . GLN A 1 154 ? 5.798 2.286 32.835 1.00 91.50 154 GLN A CA 1
ATOM 1188 C C . GLN A 1 154 ? 6.716 1.384 33.674 1.00 91.50 154 GLN A C 1
ATOM 1190 O O . GLN A 1 154 ? 7.458 1.911 34.503 1.00 91.50 154 GLN A O 1
ATOM 1195 N N . SER A 1 155 ? 6.651 0.063 33.470 1.00 82.31 155 SER A N 1
ATOM 1196 C CA . SER A 1 155 ? 7.503 -0.947 34.118 1.00 82.31 155 SER A CA 1
ATOM 1197 C C . SER A 1 155 ? 8.816 -1.140 33.365 1.00 82.31 155 SER A C 1
ATOM 1199 O O . SER A 1 155 ? 9.848 -1.325 34.046 1.00 82.31 155 SER A O 1
#

Organism: Stutzerimonas stutzeri (NCBI:txid316)

Foldseek 3Di:
DVVVVVVVVVVVVVVVVVVVVVVVVPPDDPDPDPVLVVQLVVLVVQLVVLVVVLVVCVVVVHDPVVNVVSVVSNVVSVVSNVVSVVVSPDPDDPPDPDDDPPQDPVLVVLVVQLVVLVVVLVVLVVDPPRDVVVNVVSVVSNVVSVVVNVVVVVD